Protein AF-A0A925PMZ6-F1 (afdb_monomer)

Structure (mmCIF, N/CA/C/O backbone):
data_AF-A0A925PMZ6-F1
#
_entry.id   AF-A0A925PMZ6-F1
#
loop_
_atom_site.group_PDB
_atom_site.id
_atom_site.type_symbol
_atom_site.label_atom_id
_atom_site.label_alt_id
_atom_site.label_comp_id
_atom_site.label_asym_id
_atom_site.label_entity_id
_atom_site.label_seq_id
_atom_site.pdbx_PDB_ins_code
_atom_site.Cartn_x
_atom_site.Cartn_y
_atom_site.Cartn_z
_atom_site.occupancy
_atom_site.B_iso_or_equiv
_atom_site.auth_seq_id
_atom_site.auth_comp_id
_atom_site.auth_asym_id
_atom_site.auth_atom_id
_atom_site.pdbx_PDB_model_num
ATOM 1 N N . LEU A 1 1 ? -12.362 15.562 18.148 1.00 62.75 1 LEU A N 1
ATOM 2 C CA . LEU A 1 1 ? -12.546 14.113 18.419 1.00 62.75 1 LEU A CA 1
ATOM 3 C C . LEU A 1 1 ? -11.202 13.417 18.208 1.00 62.75 1 LEU A C 1
ATOM 5 O O . LEU A 1 1 ? -10.444 13.887 17.369 1.00 62.75 1 LEU A O 1
ATOM 9 N N . ARG A 1 2 ? -10.859 12.386 18.995 1.00 84.56 2 ARG A N 1
ATOM 10 C CA . ARG A 1 2 ? -9.563 11.679 18.886 1.00 84.56 2 ARG A CA 1
ATOM 11 C C . ARG A 1 2 ? -9.558 10.779 17.644 1.00 84.56 2 ARG A C 1
ATOM 13 O O . ARG A 1 2 ? -10.596 10.207 17.326 1.00 84.56 2 ARG A O 1
ATOM 20 N N . SER A 1 3 ? -8.414 10.628 16.975 1.00 87.00 3 SER A N 1
ATOM 21 C CA . SER A 1 3 ? -8.260 9.755 15.795 1.00 87.00 3 SER A CA 1
ATOM 22 C C . SER A 1 3 ? -8.666 8.304 16.074 1.00 87.00 3 SER A C 1
ATOM 24 O O . SER A 1 3 ? -9.298 7.677 15.228 1.00 87.00 3 SER A O 1
ATOM 26 N N . SER A 1 4 ? -8.387 7.799 17.280 1.00 89.19 4 SER A N 1
ATOM 27 C CA . SER A 1 4 ? -8.733 6.436 17.694 1.00 89.19 4 SER A CA 1
ATOM 28 C C . SER A 1 4 ? -10.234 6.138 17.659 1.00 89.19 4 SER A C 1
ATOM 30 O O . SER A 1 4 ? -10.619 5.039 17.276 1.00 89.19 4 SER A O 1
ATOM 32 N N . LEU A 1 5 ? -11.088 7.125 17.953 1.00 91.06 5 LEU A N 1
ATOM 33 C CA . LEU A 1 5 ? -12.542 6.959 17.867 1.00 91.06 5 LEU A CA 1
ATOM 34 C C . LEU A 1 5 ? -12.990 6.697 16.422 1.00 91.06 5 LEU A C 1
ATOM 36 O O . LEU A 1 5 ? -13.866 5.875 16.175 1.00 91.06 5 LEU A O 1
ATOM 40 N N . TYR A 1 6 ? -12.385 7.385 15.453 1.00 93.19 6 TYR A N 1
ATOM 41 C CA . TYR A 1 6 ? -12.697 7.169 14.041 1.00 93.19 6 TYR A CA 1
ATOM 42 C C . TYR A 1 6 ? -12.177 5.820 13.544 1.00 93.19 6 TYR A C 1
ATOM 44 O O . TYR A 1 6 ? -12.856 5.175 12.750 1.00 93.19 6 TYR A O 1
ATOM 52 N N . ALA A 1 7 ? -11.009 5.382 14.024 1.00 92.12 7 ALA A N 1
ATOM 53 C CA . ALA A 1 7 ? -10.470 4.062 13.709 1.00 92.12 7 ALA A CA 1
ATOM 54 C C . ALA A 1 7 ? -11.386 2.941 14.230 1.00 92.12 7 ALA A C 1
ATOM 56 O O . ALA A 1 7 ? -11.681 2.003 13.493 1.00 92.12 7 ALA A O 1
ATOM 57 N N . GLU A 1 8 ? -11.900 3.074 15.455 1.00 90.88 8 GLU A N 1
ATOM 58 C CA . GLU A 1 8 ? -12.855 2.123 16.031 1.00 90.88 8 GLU A CA 1
ATOM 59 C C . GLU A 1 8 ? -14.171 2.087 15.241 1.00 90.88 8 GLU A C 1
ATOM 61 O O . GLU A 1 8 ? -14.631 1.015 14.848 1.00 90.88 8 GLU A O 1
ATOM 66 N N . LEU A 1 9 ? -14.749 3.256 14.938 1.00 93.56 9 LEU A N 1
ATOM 67 C CA . LEU A 1 9 ? -15.970 3.349 14.130 1.00 93.56 9 LEU A CA 1
ATOM 68 C C . LEU A 1 9 ? -15.782 2.740 12.736 1.00 93.56 9 LEU A C 1
ATOM 70 O O . LEU A 1 9 ? -16.678 2.057 12.239 1.00 93.56 9 LEU A O 1
ATOM 74 N N . LEU A 1 10 ? -14.625 2.964 12.109 1.00 94.31 10 LEU A N 1
ATOM 75 C CA . LEU A 1 10 ? -14.288 2.355 10.828 1.00 94.31 10 LEU A CA 1
ATOM 76 C C . LEU A 1 10 ? -14.210 0.828 10.952 1.00 94.31 10 LEU A C 1
ATOM 78 O O . LEU A 1 10 ? -14.853 0.137 10.166 1.00 94.31 10 LEU A O 1
ATOM 82 N N . GLY A 1 11 ? -13.498 0.306 11.955 1.00 92.75 11 GLY A N 1
ATOM 83 C CA . GLY A 1 11 ? -13.393 -1.135 12.206 1.00 92.75 11 GLY A CA 1
ATOM 84 C C . GLY A 1 11 ? -14.759 -1.797 12.410 1.00 92.75 11 GLY A C 1
ATOM 85 O O . GLY A 1 11 ? -15.068 -2.795 11.760 1.00 92.75 11 GLY A O 1
ATOM 86 N N . GLN A 1 12 ? -15.630 -1.186 13.219 1.00 93.81 1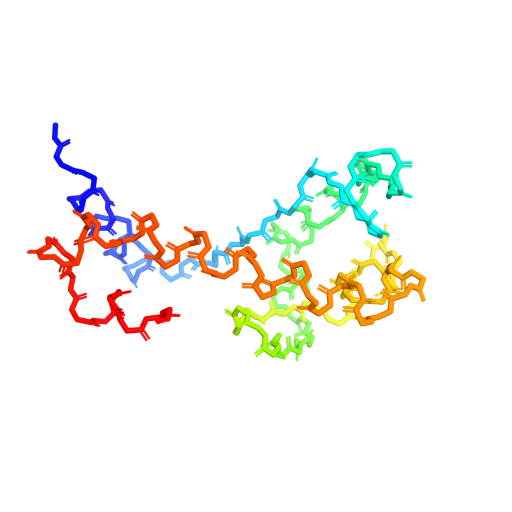2 GLN A N 1
ATOM 87 C CA . GLN A 1 12 ? -17.004 -1.659 13.423 1.00 93.81 12 GLN A CA 1
ATOM 88 C C . GLN A 1 12 ? -17.811 -1.668 12.119 1.00 93.81 12 GLN A C 1
ATOM 90 O O . GLN A 1 12 ? -18.534 -2.623 11.839 1.00 93.81 12 GLN A O 1
ATOM 95 N N . LYS A 1 13 ? -17.698 -0.619 11.295 1.00 96.12 13 LYS A N 1
ATOM 96 C CA . LYS A 1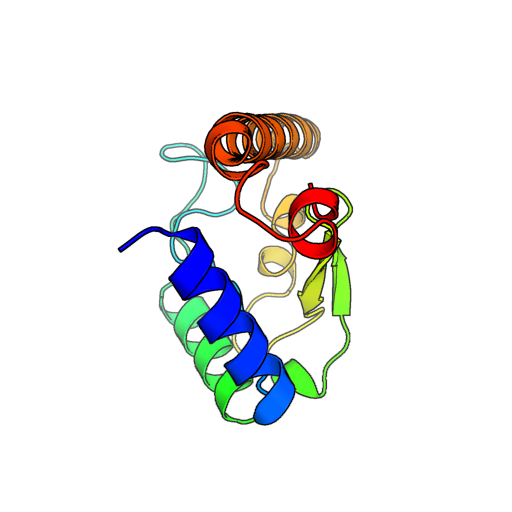 13 ? -18.391 -0.553 10.000 1.00 96.12 13 LYS A CA 1
ATOM 97 C C . LYS A 1 13 ? -17.878 -1.607 9.028 1.00 96.12 13 LYS A C 1
ATOM 99 O O . LYS A 1 13 ? -18.692 -2.213 8.337 1.00 96.12 13 LYS A O 1
ATOM 104 N N . ILE A 1 14 ? -16.572 -1.858 9.009 1.00 95.25 14 ILE A N 1
ATOM 105 C CA . ILE A 1 14 ? -15.988 -2.911 8.179 1.00 95.25 14 ILE A CA 1
ATOM 106 C C . ILE A 1 14 ? -16.529 -4.279 8.600 1.00 95.25 14 ILE A C 1
ATOM 108 O O . ILE A 1 14 ? -17.051 -5.002 7.755 1.00 95.25 14 ILE A O 1
ATOM 112 N N . GLY A 1 15 ? -16.484 -4.598 9.898 1.00 93.06 15 GLY A N 1
ATOM 113 C CA . GLY A 1 15 ? -16.965 -5.878 10.425 1.00 93.06 15 GLY A CA 1
ATOM 114 C C . GLY A 1 15 ? -18.462 -6.102 10.197 1.00 93.06 15 GLY A C 1
ATOM 115 O O . GLY A 1 15 ? -18.864 -7.165 9.732 1.00 93.06 15 GLY A O 1
ATOM 116 N N . ASN A 1 16 ? -19.290 -5.084 10.449 1.00 97.12 16 ASN A N 1
ATOM 117 C CA . ASN A 1 16 ? -20.748 -5.195 10.332 1.00 97.12 16 ASN A CA 1
ATOM 118 C C . ASN A 1 16 ? -21.247 -5.291 8.886 1.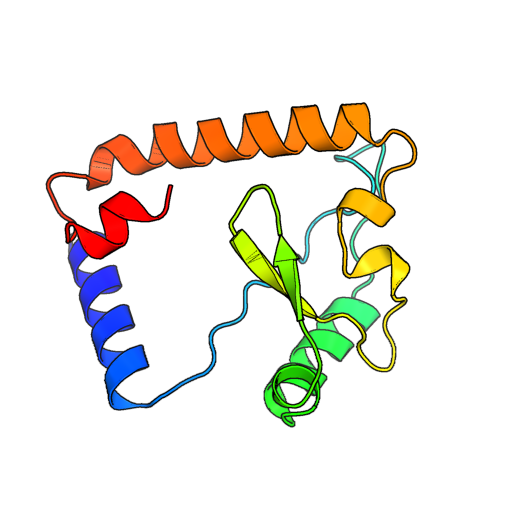00 97.12 16 ASN A C 1
ATOM 120 O O . ASN A 1 16 ? -22.309 -5.859 8.644 1.00 97.12 16 ASN A O 1
ATOM 124 N N . HIS A 1 17 ? -20.526 -4.693 7.936 1.00 96.69 17 HIS A N 1
ATOM 125 C CA . HIS A 1 17 ? -20.940 -4.635 6.533 1.00 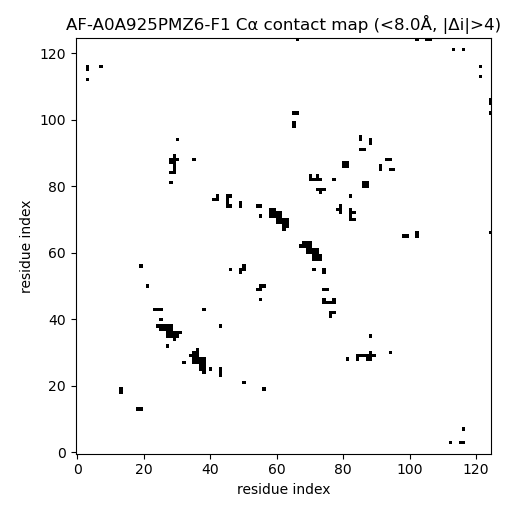96.69 17 HIS A CA 1
ATOM 126 C C . HIS A 1 17 ? -20.107 -5.539 5.616 1.00 96.69 17 HIS A C 1
ATOM 128 O O . HIS A 1 17 ? -20.372 -5.573 4.418 1.00 96.69 17 HIS A O 1
ATOM 134 N N . GLN A 1 18 ? -19.122 -6.259 6.167 1.00 92.06 18 GLN A N 1
ATOM 135 C CA . GLN A 1 18 ? -18.253 -7.200 5.451 1.00 92.06 18 GLN A CA 1
ATOM 136 C C . GLN A 1 18 ? -17.634 -6.594 4.180 1.00 92.06 18 GLN A C 1
ATOM 138 O O . GLN A 1 18 ? -17.582 -7.226 3.126 1.00 92.06 18 GLN A O 1
ATOM 143 N N . VAL A 1 19 ? -17.195 -5.336 4.265 1.00 92.12 19 VAL A N 1
ATOM 144 C CA . VAL A 1 19 ? -16.648 -4.615 3.108 1.00 92.12 19 VAL A CA 1
ATOM 145 C C . VAL A 1 19 ? -15.207 -5.031 2.825 1.00 92.12 19 VAL A C 1
ATOM 147 O O . VAL A 1 19 ? -14.424 -5.285 3.739 1.00 92.12 19 VAL A O 1
ATOM 150 N N . HIS A 1 20 ? -14.831 -5.017 1.548 1.00 91.81 20 HIS A N 1
ATOM 151 C CA . HIS A 1 20 ? -13.436 -5.144 1.137 1.00 91.81 20 HIS A CA 1
ATOM 152 C C . HIS A 1 20 ? -12.720 -3.792 1.260 1.00 91.81 20 HIS A C 1
ATOM 154 O O . HIS A 1 20 ? -13.186 -2.784 0.725 1.00 91.81 20 HIS A O 1
ATOM 160 N N . CYS A 1 21 ? -11.574 -3.767 1.941 1.00 95.31 21 CYS A N 1
ATOM 161 C CA . CYS A 1 21 ? -10.732 -2.578 2.064 1.00 95.31 21 CYS A CA 1
ATOM 162 C C . CYS A 1 21 ? -9.494 -2.695 1.174 1.00 95.31 21 CYS A C 1
ATOM 164 O O . CYS A 1 21 ? -8.784 -3.695 1.223 1.00 95.31 21 CYS A O 1
ATOM 166 N N . TRP A 1 22 ? -9.214 -1.641 0.408 1.00 96.62 22 TRP A N 1
ATOM 167 C CA . TRP A 1 22 ? -8.109 -1.593 -0.547 1.00 96.62 22 TRP A CA 1
ATOM 168 C C . TRP A 1 22 ? -7.171 -0.429 -0.234 1.00 96.62 22 TRP A C 1
ATOM 170 O O . TRP A 1 22 ? -7.624 0.695 -0.014 1.00 96.62 22 TRP A O 1
ATOM 180 N N . LEU A 1 23 ? -5.861 -0.681 -0.272 1.00 96.44 23 LEU A N 1
ATOM 181 C CA . LEU A 1 23 ? -4.829 0.355 -0.228 1.00 96.44 23 LEU A CA 1
ATOM 182 C C . LEU A 1 23 ? -4.258 0.550 -1.635 1.00 96.44 23 LEU A C 1
ATOM 184 O O . LEU A 1 23 ? -3.611 -0.343 -2.174 1.00 96.44 23 LEU A O 1
ATOM 188 N N . VAL A 1 24 ? -4.486 1.722 -2.232 1.00 95.50 24 VAL A N 1
ATOM 189 C CA . VAL A 1 24 ? -4.082 2.013 -3.618 1.00 95.50 24 VAL A CA 1
ATOM 190 C C . VAL A 1 24 ? -2.988 3.077 -3.646 1.00 95.50 24 VAL A C 1
ATOM 192 O O . VAL A 1 24 ? -3.199 4.216 -3.228 1.00 95.50 24 VAL A O 1
ATOM 195 N N . ASN A 1 25 ? -1.822 2.731 -4.196 1.00 94.38 25 ASN A N 1
ATOM 196 C CA . ASN A 1 25 ? -0.745 3.689 -4.442 1.00 94.38 25 ASN A CA 1
ATOM 197 C C . ASN A 1 25 ? -1.019 4.501 -5.723 1.00 94.38 25 ASN A C 1
ATOM 199 O O . ASN A 1 25 ? -0.989 3.967 -6.830 1.00 94.38 25 ASN A O 1
ATOM 203 N N . THR A 1 26 ? -1.240 5.809 -5.578 1.00 93.94 26 THR A N 1
ATOM 204 C CA . THR A 1 26 ? -1.349 6.788 -6.687 1.00 93.94 26 THR A CA 1
ATOM 205 C C . THR A 1 26 ? -0.111 7.698 -6.789 1.00 93.94 26 THR A C 1
ATOM 207 O O . THR A 1 26 ? -0.095 8.727 -7.480 1.00 93.94 26 THR A O 1
ATOM 210 N N . GLY A 1 27 ? 0.937 7.345 -6.046 1.00 93.88 27 GLY A N 1
ATOM 211 C CA . GLY A 1 27 ? 2.228 8.010 -5.999 1.00 93.88 27 GLY A CA 1
ATOM 212 C C . GLY A 1 27 ? 3.181 7.479 -7.066 1.00 93.88 27 GLY A C 1
ATOM 213 O O . GLY A 1 27 ? 2.869 7.490 -8.257 1.00 93.88 27 GLY A O 1
ATOM 214 N N . TRP A 1 28 ? 4.368 7.070 -6.628 1.00 93.69 28 TRP A N 1
ATOM 215 C CA . TRP A 1 28 ? 5.473 6.629 -7.482 1.00 93.69 28 TRP A CA 1
ATOM 216 C C . TRP A 1 28 ? 5.686 5.116 -7.394 1.00 93.69 28 TRP A C 1
ATOM 218 O O . TRP A 1 28 ? 5.308 4.490 -6.401 1.00 93.69 28 TRP A O 1
ATOM 228 N N . SER A 1 29 ? 6.298 4.549 -8.432 1.00 92.62 29 SER A N 1
ATOM 229 C CA . SER A 1 29 ? 6.730 3.153 -8.510 1.00 92.62 29 SER A CA 1
ATOM 230 C C . SER A 1 29 ? 8.130 3.047 -9.121 1.00 92.62 29 SER A C 1
ATOM 232 O O . SER A 1 29 ? 8.581 3.949 -9.830 1.00 92.62 29 SER A O 1
ATOM 234 N N . GLY A 1 30 ? 8.841 1.963 -8.803 1.00 92.19 30 GLY A N 1
ATOM 235 C CA . GLY A 1 30 ? 10.220 1.714 -9.247 1.00 92.19 30 GLY A CA 1
ATOM 236 C C . GLY A 1 30 ? 11.298 2.609 -8.622 1.00 92.19 30 GLY A C 1
ATOM 237 O O . GLY A 1 30 ? 12.464 2.506 -8.989 1.00 92.19 30 GLY A O 1
ATOM 238 N N . GLY A 1 31 ? 10.924 3.494 -7.696 1.00 92.12 31 GLY A N 1
ATOM 239 C CA . GLY A 1 31 ? 11.817 4.454 -7.052 1.00 92.12 31 GLY A CA 1
ATOM 240 C C . GLY A 1 31 ? 11.054 5.649 -6.480 1.00 92.12 31 GLY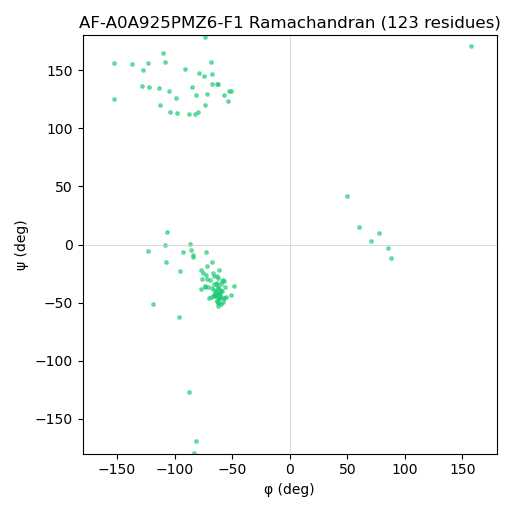 A C 1
ATOM 241 O O . GLY A 1 31 ? 9.864 5.830 -6.747 1.00 92.12 31 GLY A O 1
ATOM 242 N N . GLY A 1 32 ? 11.743 6.488 -5.705 1.00 85.31 32 GLY A N 1
ATOM 243 C CA . GLY A 1 32 ? 11.231 7.804 -5.306 1.00 85.31 32 GLY A CA 1
ATOM 244 C C . GLY A 1 32 ? 11.257 8.825 -6.459 1.00 85.31 32 GLY A C 1
ATOM 245 O O . GLY A 1 32 ? 11.732 8.507 -7.553 1.00 85.31 32 GLY A O 1
ATOM 246 N N . PRO A 1 33 ? 10.783 10.066 -6.235 1.00 85.25 33 PRO A N 1
ATOM 247 C CA . PRO A 1 33 ? 10.862 11.139 -7.228 1.00 85.25 33 PRO A CA 1
ATOM 248 C C . PRO A 1 33 ? 12.287 11.313 -7.776 1.00 85.25 33 PRO A C 1
ATOM 250 O O . PRO A 1 33 ? 13.244 11.373 -7.008 1.00 85.25 33 PRO A O 1
ATOM 253 N N . GLY A 1 34 ? 12.421 11.388 -9.102 1.00 88.50 34 GLY A N 1
ATOM 254 C CA . GLY A 1 34 ? 13.714 11.505 -9.793 1.00 88.50 34 GLY A CA 1
ATOM 255 C C . GLY A 1 34 ? 14.404 10.175 -10.123 1.00 88.50 34 GLY A C 1
ATOM 256 O O . GLY A 1 34 ? 15.335 10.180 -10.920 1.00 88.50 34 GLY A O 1
ATOM 257 N N . VAL A 1 35 ? 13.935 9.050 -9.568 1.00 91.56 35 VAL A N 1
ATOM 258 C CA . VAL A 1 35 ? 14.431 7.695 -9.886 1.00 91.56 35 VAL A CA 1
ATOM 259 C C . VAL A 1 35 ? 13.321 6.834 -10.479 1.00 91.56 35 VAL A C 1
ATOM 261 O O . VAL A 1 35 ? 13.494 6.233 -11.534 1.00 91.56 35 VAL A O 1
ATOM 264 N N . GLY A 1 36 ? 12.176 6.779 -9.799 1.00 92.06 36 GLY A N 1
ATOM 265 C CA . GLY A 1 36 ? 11.008 6.038 -10.255 1.00 92.06 36 GLY A CA 1
ATOM 266 C C . GLY A 1 36 ? 10.190 6.803 -11.290 1.00 92.06 36 GLY A C 1
ATOM 267 O O . GLY A 1 36 ? 10.569 7.875 -11.762 1.00 92.06 36 GLY A O 1
ATOM 268 N N . SER A 1 37 ? 9.002 6.280 -11.582 1.00 93.06 37 SER A N 1
ATOM 269 C CA . SER A 1 37 ? 7.979 6.960 -12.382 1.00 93.06 37 SER A CA 1
ATOM 270 C C . SER A 1 37 ? 6.664 7.074 -11.613 1.00 93.06 37 SER A C 1
ATOM 272 O O . SER A 1 37 ? 6.400 6.324 -10.668 1.00 93.06 37 SER A O 1
ATOM 274 N N . ARG A 1 38 ? 5.836 8.058 -11.976 1.00 95.06 38 ARG A N 1
ATOM 275 C CA . ARG A 1 38 ? 4.497 8.194 -11.397 1.00 95.06 38 ARG A CA 1
ATOM 276 C C . ARG A 1 38 ? 3.639 7.018 -11.859 1.00 95.06 38 ARG A C 1
ATOM 278 O O . ARG A 1 38 ? 3.666 6.684 -13.040 1.00 95.06 38 ARG A O 1
ATOM 285 N N . MET A 1 39 ? 2.846 6.444 -10.955 1.00 94.44 39 MET A N 1
ATOM 286 C CA . MET A 1 39 ? 1.890 5.396 -11.314 1.00 94.44 39 MET A CA 1
ATOM 287 C C . MET A 1 39 ? 0.976 5.875 -12.452 1.00 94.44 39 MET A C 1
ATOM 289 O O . MET A 1 39 ? 0.322 6.915 -12.293 1.00 94.44 39 MET A O 1
ATOM 293 N N . PRO A 1 40 ? 0.907 5.152 -13.590 1.00 94.62 40 PRO A N 1
ATOM 294 C CA . PRO A 1 40 ? 0.014 5.518 -14.676 1.00 94.62 40 PRO A CA 1
ATOM 295 C C . PRO A 1 40 ? -1.429 5.584 -14.181 1.00 94.62 40 PRO A C 1
ATOM 297 O O . PRO A 1 40 ? -1.942 4.631 -13.595 1.00 94.62 40 PRO A O 1
ATOM 300 N N . ILE A 1 41 ? -2.117 6.695 -14.452 1.00 96.38 41 ILE A N 1
ATOM 301 C CA . ILE A 1 41 ? -3.511 6.877 -14.018 1.00 96.38 41 ILE A CA 1
ATOM 302 C C . ILE A 1 41 ? -4.436 5.780 -14.566 1.00 96.38 41 ILE A C 1
ATOM 304 O O . ILE A 1 41 ? -5.400 5.402 -13.903 1.00 96.38 41 ILE A O 1
ATOM 308 N N . ALA A 1 42 ? -4.123 5.241 -15.750 1.00 97.06 42 ALA A N 1
ATOM 309 C CA . ALA A 1 42 ? -4.829 4.106 -16.334 1.00 97.06 42 ALA A CA 1
ATOM 310 C C . ALA A 1 42 ? -4.771 2.864 -15.429 1.00 97.06 42 ALA A C 1
ATOM 312 O O . ALA A 1 42 ? -5.797 2.217 -15.246 1.00 97.06 42 ALA A O 1
ATOM 313 N N . TYR A 1 43 ? -3.627 2.590 -14.791 1.00 96.75 43 TYR A N 1
ATOM 314 C CA . TYR A 1 43 ? -3.474 1.446 -13.889 1.00 96.75 43 TYR A CA 1
ATOM 315 C C . TYR A 1 43 ? -4.271 1.635 -12.604 1.00 96.75 43 TYR A C 1
ATOM 317 O O . TYR A 1 43 ? -5.012 0.743 -12.209 1.00 96.75 43 TYR A O 1
ATOM 325 N N . SER A 1 44 ? -4.199 2.812 -11.975 1.00 96.00 44 SER A N 1
ATOM 326 C CA . SER A 1 44 ? -5.002 3.077 -10.774 1.00 96.00 44 SER A CA 1
ATOM 327 C C . SER A 1 44 ? -6.506 3.011 -11.065 1.00 96.00 44 SER A C 1
ATOM 329 O O . SER A 1 44 ? -7.257 2.491 -10.247 1.00 96.00 44 SER A O 1
ATOM 331 N N . ARG A 1 45 ? -6.954 3.478 -12.239 1.00 97.75 45 ARG A N 1
ATOM 332 C CA . ARG A 1 45 ? -8.354 3.332 -12.677 1.00 97.75 45 ARG A CA 1
ATOM 333 C C . ARG A 1 45 ? -8.735 1.873 -12.918 1.00 97.75 45 ARG A C 1
ATOM 335 O O . ARG A 1 45 ? -9.805 1.472 -12.479 1.00 97.75 45 ARG A O 1
ATOM 342 N N . ALA A 1 46 ? -7.874 1.092 -13.568 1.00 97.88 46 ALA A N 1
ATOM 343 C CA . ALA A 1 46 ? -8.105 -0.334 -13.788 1.00 97.88 46 ALA A CA 1
ATOM 344 C C . ALA A 1 46 ? -8.220 -1.100 -12.460 1.00 97.88 46 ALA A C 1
ATOM 346 O O . ALA A 1 46 ? -9.186 -1.830 -12.273 1.00 97.88 46 ALA A O 1
ATOM 347 N N . LEU A 1 47 ? -7.317 -0.846 -11.504 1.00 97.38 47 LEU A N 1
ATOM 348 C CA . LEU A 1 47 ? -7.369 -1.435 -10.160 1.00 97.38 47 LEU A CA 1
ATOM 349 C C . LEU A 1 47 ? -8.654 -1.060 -9.417 1.00 97.38 47 LEU A C 1
ATOM 351 O O . LEU A 1 47 ? -9.303 -1.923 -8.837 1.00 97.38 47 LEU A O 1
ATOM 355 N N . VAL A 1 48 ? -9.051 0.216 -9.440 1.00 97.50 48 VAL A N 1
ATOM 356 C CA . VAL A 1 48 ? -10.292 0.651 -8.782 1.00 97.50 48 VAL A CA 1
ATOM 357 C C . VAL A 1 48 ? -11.514 0.007 -9.438 1.00 97.50 48 VAL A C 1
ATOM 359 O O . VAL A 1 48 ? -12.383 -0.481 -8.725 1.00 97.50 48 VAL A O 1
ATOM 362 N N . ASN A 1 49 ? -11.574 -0.057 -10.770 1.00 98.06 49 ASN A N 1
ATOM 363 C CA . ASN A 1 49 ? -12.675 -0.720 -11.470 1.00 98.06 49 ASN A CA 1
ATOM 364 C C . ASN A 1 49 ? -12.746 -2.210 -11.117 1.00 98.06 49 ASN A C 1
ATOM 366 O O . ASN A 1 49 ? -13.814 -2.680 -10.740 1.00 98.06 49 ASN A O 1
ATOM 370 N N . ALA A 1 50 ? -11.610 -2.909 -11.133 1.00 97.44 50 ALA A N 1
ATOM 371 C CA . ALA A 1 50 ? -11.535 -4.325 -10.789 1.00 97.44 50 ALA A CA 1
ATOM 372 C C . ALA A 1 50 ? -11.872 -4.604 -9.309 1.00 97.44 50 ALA A C 1
ATOM 374 O O . ALA A 1 50 ? -12.341 -5.685 -8.957 1.00 97.44 50 ALA A O 1
ATOM 375 N N . ALA A 1 51 ? -11.641 -3.635 -8.418 1.00 96.94 51 ALA A N 1
ATOM 376 C CA . ALA A 1 51 ? -12.065 -3.712 -7.021 1.00 96.94 51 ALA A CA 1
ATOM 377 C C . ALA A 1 51 ? -13.582 -3.512 -6.875 1.00 96.94 51 ALA A C 1
ATOM 379 O O . ALA A 1 51 ? -14.202 -4.141 -6.019 1.00 96.94 51 ALA A O 1
ATOM 380 N N . LEU A 1 52 ? -14.179 -2.645 -7.701 1.00 96.62 52 LEU A N 1
ATOM 381 C CA . LEU A 1 52 ? -15.614 -2.347 -7.689 1.00 96.62 52 LEU A CA 1
ATOM 382 C C . LEU A 1 52 ? -16.457 -3.441 -8.355 1.00 96.62 52 LEU A C 1
ATOM 384 O O . LEU A 1 52 ? -17.550 -3.729 -7.875 1.00 96.62 52 LEU A O 1
ATOM 388 N N . ASP A 1 53 ? -15.973 -4.040 -9.443 1.00 96.62 53 ASP A N 1
ATOM 389 C CA . ASP A 1 53 ? -16.680 -5.100 -10.175 1.00 96.62 53 ASP A CA 1
ATOM 390 C C . ASP A 1 53 ? -16.439 -6.512 -9.602 1.00 96.62 53 ASP A C 1
ATOM 392 O O . ASP A 1 53 ? -17.064 -7.478 -10.039 1.00 96.62 53 ASP A O 1
ATOM 396 N N . GLY A 1 54 ? -15.570 -6.627 -8.591 1.00 95.44 54 GLY A N 1
ATOM 397 C CA . GLY A 1 54 ? -15.261 -7.870 -7.886 1.00 95.44 54 GLY A CA 1
ATOM 398 C C . GLY A 1 54 ? -14.176 -8.730 -8.538 1.00 95.44 54 GLY A C 1
ATOM 399 O O . GLY A 1 54 ? -13.776 -9.732 -7.942 1.00 95.44 54 GLY A O 1
ATOM 400 N N . THR A 1 55 ? -13.648 -8.339 -9.702 1.00 96.25 55 THR A N 1
ATOM 401 C CA . THR A 1 55 ? -12.578 -9.065 -10.406 1.00 96.25 55 THR A CA 1
ATOM 402 C C . THR A 1 55 ? -11.352 -9.268 -9.519 1.00 96.25 55 THR A C 1
ATOM 404 O O . THR A 1 55 ? -10.812 -10.371 -9.458 1.00 96.25 55 THR A O 1
ATOM 407 N N . LEU A 1 56 ? -10.924 -8.227 -8.797 1.00 94.94 56 LEU A N 1
ATOM 408 C CA . LEU A 1 56 ? -9.773 -8.319 -7.896 1.00 94.94 56 LEU A CA 1
ATOM 409 C C . LEU A 1 56 ? -10.046 -9.259 -6.718 1.00 94.94 56 LEU A C 1
ATOM 411 O O . LEU A 1 56 ? -9.202 -10.093 -6.403 1.00 94.94 56 LEU A O 1
ATOM 415 N N . SER A 1 57 ? -11.221 -9.163 -6.087 1.00 93.81 57 SER A N 1
ATOM 416 C CA . SER A 1 57 ? -11.586 -10.008 -4.939 1.00 93.81 57 SER A CA 1
ATOM 417 C C . SER A 1 57 ? -11.656 -11.499 -5.284 1.00 93.81 57 SER A C 1
ATOM 419 O O . SER A 1 57 ? -11.456 -12.333 -4.405 1.00 93.81 57 SER A O 1
ATOM 421 N N . ALA A 1 58 ? -11.947 -11.841 -6.542 1.00 94.75 58 ALA A N 1
ATOM 422 C CA . ALA A 1 58 ? -11.997 -13.221 -7.025 1.00 94.75 58 ALA A CA 1
ATOM 423 C C . ALA A 1 58 ? -10.618 -13.791 -7.423 1.00 94.75 58 ALA A C 1
ATOM 425 O O . ALA A 1 58 ? -10.513 -14.980 -7.732 1.00 94.75 58 ALA A O 1
ATOM 426 N N . GLY A 1 59 ? -9.579 -12.952 -7.462 1.00 93.69 59 GLY A N 1
ATOM 427 C CA . GLY A 1 59 ? -8.234 -13.317 -7.897 1.00 93.69 59 GLY A CA 1
ATOM 428 C C . GLY A 1 59 ? -7.371 -13.974 -6.817 1.00 93.69 59 GLY A C 1
ATOM 429 O O . GLY A 1 59 ? -7.781 -14.177 -5.674 1.00 93.69 59 GLY A O 1
ATOM 430 N N . ALA A 1 60 ? -6.133 -14.299 -7.195 1.00 95.94 60 ALA A N 1
ATOM 431 C CA . ALA A 1 60 ? -5.116 -14.781 -6.269 1.00 95.94 60 ALA A CA 1
ATOM 432 C C . ALA A 1 60 ? -4.291 -13.621 -5.697 1.00 95.94 60 ALA A C 1
ATOM 434 O O . ALA A 1 60 ? -4.086 -12.590 -6.344 1.00 95.94 60 ALA A O 1
ATOM 435 N N . PHE A 1 61 ? -3.785 -13.823 -4.481 1.00 97.06 61 PHE A N 1
ATOM 436 C CA . PHE A 1 61 ? -2.987 -12.842 -3.756 1.00 97.06 61 PHE A CA 1
ATOM 437 C C . PHE A 1 61 ? -1.672 -13.446 -3.279 1.00 97.06 61 PHE A C 1
ATOM 439 O O . PHE A 1 61 ? -1.580 -14.636 -2.974 1.00 97.06 61 PHE A O 1
ATOM 446 N N . LEU A 1 62 ? -0.658 -12.594 -3.179 1.00 95.56 62 LEU A N 1
ATOM 447 C CA . LEU A 1 62 ? 0.609 -12.879 -2.526 1.00 95.56 62 LEU A CA 1
ATOM 448 C C . LEU A 1 62 ? 0.741 -11.993 -1.295 1.00 95.56 62 LEU A C 1
ATOM 450 O O . LEU A 1 62 ? 0.510 -10.786 -1.358 1.00 95.56 62 LEU A O 1
ATOM 454 N N . LYS A 1 63 ? 1.161 -12.591 -0.180 1.00 95.38 63 LYS A N 1
ATOM 455 C CA . LYS A 1 63 ? 1.448 -11.853 1.048 1.00 95.38 63 LYS A CA 1
ATOM 456 C C . LYS A 1 63 ? 2.764 -11.093 0.887 1.00 95.38 63 LYS A C 1
ATOM 458 O O . LYS A 1 63 ? 3.814 -11.705 0.686 1.00 95.38 63 LYS A O 1
ATOM 463 N N . ASP 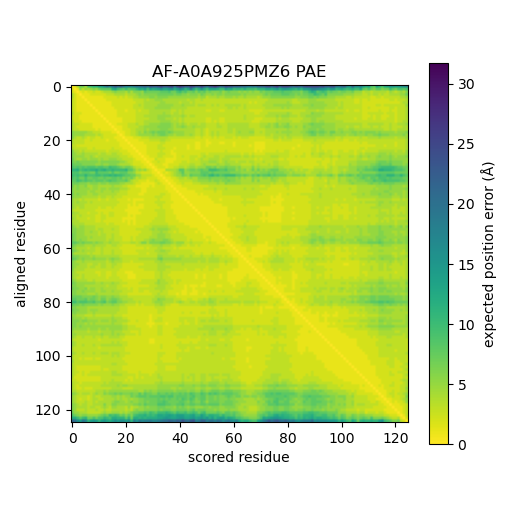A 1 64 ? 2.712 -9.775 1.014 1.00 92.19 64 ASP A N 1
ATOM 464 C CA . ASP A 1 64 ? 3.897 -8.929 1.078 1.00 92.19 64 ASP A CA 1
ATOM 465 C C . ASP A 1 64 ? 4.746 -9.267 2.313 1.00 92.19 64 ASP A C 1
ATOM 467 O O . ASP A 1 64 ? 4.233 -9.498 3.411 1.00 92.19 64 ASP A O 1
ATOM 471 N N . SER A 1 65 ? 6.068 -9.305 2.156 1.00 89.56 65 SER A N 1
ATOM 472 C CA . SER A 1 65 ? 6.966 -9.692 3.247 1.00 89.56 65 SER A CA 1
ATOM 473 C C . SER A 1 65 ? 7.170 -8.581 4.280 1.00 89.56 65 SER A C 1
ATOM 475 O O . SER A 1 65 ? 7.499 -8.903 5.425 1.00 89.56 65 SER A O 1
ATOM 477 N N . VAL A 1 66 ? 6.938 -7.318 3.911 1.00 91.00 66 VAL A N 1
ATOM 478 C CA . VAL A 1 66 ? 7.266 -6.128 4.705 1.00 91.00 66 VAL A CA 1
ATOM 479 C C . VAL A 1 66 ? 6.051 -5.643 5.505 1.00 91.00 66 VAL A C 1
ATOM 481 O O . VAL A 1 66 ? 6.061 -5.682 6.730 1.00 91.00 66 VAL A O 1
ATOM 484 N N . PHE A 1 67 ? 4.985 -5.249 4.815 1.00 91.38 67 PHE A N 1
ATOM 485 C CA . PHE A 1 67 ? 3.724 -4.716 5.331 1.00 91.38 67 PHE A CA 1
ATOM 486 C C . PHE A 1 67 ? 2.644 -5.785 5.546 1.00 91.38 67 PHE A C 1
ATOM 488 O O . PHE A 1 67 ? 1.572 -5.465 6.050 1.00 91.38 67 PHE A O 1
ATOM 495 N N . LYS A 1 68 ? 2.887 -7.042 5.142 1.00 92.25 68 LYS A N 1
ATOM 496 C CA . LYS A 1 68 ? 1.940 -8.176 5.266 1.00 92.25 68 LYS A CA 1
ATOM 497 C C . LYS A 1 68 ? 0.609 -8.000 4.525 1.00 92.25 68 LYS A C 1
ATOM 499 O O . LYS A 1 68 ? -0.324 -8.772 4.750 1.00 92.25 68 LYS A O 1
ATOM 504 N N . LEU A 1 69 ? 0.545 -7.030 3.615 1.00 93.75 69 LEU A N 1
ATOM 505 C CA . LEU A 1 69 ? -0.599 -6.786 2.743 1.00 93.75 69 LEU A CA 1
ATOM 506 C C . LEU A 1 69 ? -0.773 -7.932 1.745 1.00 93.75 69 LEU A C 1
ATOM 508 O O . LEU A 1 69 ? 0.205 -8.510 1.275 1.00 93.75 69 LEU A O 1
ATOM 512 N N . ASP A 1 70 ? -2.018 -8.229 1.396 1.00 96.12 70 ASP A N 1
ATOM 513 C CA . ASP A 1 70 ? -2.339 -9.127 0.293 1.00 96.12 70 ASP A CA 1
ATOM 514 C C . ASP A 1 70 ? -2.281 -8.342 -1.028 1.00 96.12 70 ASP A C 1
ATOM 516 O O . ASP A 1 70 ? -3.072 -7.429 -1.265 1.00 96.12 70 ASP A O 1
ATOM 520 N N . ILE A 1 71 ? -1.306 -8.672 -1.877 1.00 96.38 71 ILE A N 1
ATOM 521 C CA . ILE A 1 71 ? -1.078 -8.042 -3.184 1.00 96.38 71 ILE A CA 1
ATOM 522 C C . ILE A 1 71 ? -1.686 -8.933 -4.273 1.00 96.38 71 ILE A C 1
ATOM 524 O O . ILE A 1 71 ? -1.327 -10.111 -4.334 1.00 96.38 71 ILE A O 1
ATOM 528 N N . PRO A 1 72 ? -2.565 -8.420 -5.153 1.00 96.50 72 PRO A N 1
ATOM 529 C CA . PRO A 1 72 ? -3.123 -9.218 -6.241 1.00 96.50 72 PRO A CA 1
ATOM 530 C C . PRO A 1 72 ? -2.024 -9.676 -7.206 1.00 96.50 72 PRO A C 1
ATOM 532 O O . PRO A 1 72 ? -1.131 -8.905 -7.557 1.00 96.50 72 PRO A O 1
ATOM 535 N N . THR A 1 73 ? -2.091 -10.927 -7.660 1.00 95.69 73 THR A N 1
ATOM 536 C CA . THR A 1 73 ? -1.099 -11.480 -8.599 1.00 95.69 73 THR A CA 1
ATOM 537 C C . THR A 1 73 ? -1.276 -10.982 -10.025 1.00 95.69 73 THR A C 1
ATOM 539 O O . THR A 1 73 ? -0.322 -11.018 -10.793 1.00 95.69 73 THR A O 1
ATOM 542 N N . CYS A 1 74 ? -2.490 -10.562 -10.386 1.00 95.75 74 CYS A N 1
ATOM 543 C CA . CYS A 1 74 ? -2.832 -10.045 -11.705 1.00 95.75 74 CYS A CA 1
ATOM 544 C C . CYS A 1 74 ? -4.013 -9.066 -11.612 1.00 95.75 74 CYS A C 1
ATOM 546 O O . CYS A 1 74 ? -4.821 -9.122 -10.682 1.00 95.75 74 CYS A O 1
ATOM 548 N N . CYS A 1 75 ? -4.123 -8.166 -12.588 1.00 96.69 75 CYS A N 1
ATOM 549 C CA . CYS A 1 75 ? -5.289 -7.306 -12.779 1.00 96.69 75 CYS A CA 1
ATOM 550 C C . CYS A 1 75 ? -5.401 -6.944 -14.266 1.00 96.69 75 CYS A C 1
ATOM 552 O O . CYS A 1 75 ? -4.440 -6.405 -14.820 1.00 96.69 75 CYS A O 1
ATOM 554 N N . PRO A 1 76 ? -6.545 -7.182 -14.933 1.00 95.50 76 PRO A N 1
ATOM 555 C CA . PRO A 1 76 ? -6.723 -6.787 -16.326 1.00 95.50 76 PRO A CA 1
ATOM 556 C C . PRO A 1 76 ? -6.402 -5.303 -16.549 1.00 95.50 76 PRO A C 1
ATOM 558 O O . PRO A 1 76 ? -6.857 -4.436 -15.803 1.00 95.50 76 PRO A O 1
ATOM 561 N N . GLY A 1 77 ? -5.610 -5.007 -17.582 1.00 94.81 77 GLY A N 1
ATOM 562 C CA . GLY A 1 77 ? -5.195 -3.637 -17.903 1.00 94.81 77 GLY A CA 1
ATOM 563 C C . GLY A 1 77 ? -4.075 -3.071 -17.020 1.00 94.81 77 GLY A C 1
ATOM 564 O O . GLY A 1 77 ? -3.791 -1.877 -17.111 1.00 94.81 77 GLY A O 1
ATOM 565 N N . VAL A 1 78 ? -3.439 -3.903 -16.190 1.00 96.19 78 VAL A N 1
ATOM 566 C CA . VAL A 1 78 ? -2.259 -3.554 -15.389 1.00 96.19 78 VAL A CA 1
ATOM 567 C C . VAL A 1 78 ? -1.169 -4.590 -15.637 1.00 96.19 78 VAL A C 1
ATOM 569 O O . VAL A 1 78 ? -1.436 -5.785 -15.666 1.00 96.19 78 VAL A O 1
ATOM 572 N N . GLU A 1 79 ? 0.068 -4.140 -15.813 1.00 93.56 79 GLU A N 1
ATOM 573 C CA . GLU A 1 79 ? 1.211 -5.044 -15.942 1.00 93.56 79 GLU A CA 1
ATOM 574 C C . GLU A 1 79 ? 1.545 -5.706 -14.598 1.00 93.56 79 GLU A C 1
ATOM 576 O O . GLU A 1 79 ? 1.759 -5.022 -13.593 1.00 93.56 79 GLU A O 1
ATOM 581 N N . ASP A 1 80 ? 1.683 -7.034 -14.595 1.00 90.31 80 ASP A N 1
ATOM 582 C CA . ASP A 1 80 ? 1.978 -7.823 -13.388 1.00 90.31 80 ASP A CA 1
ATOM 583 C C . ASP A 1 80 ? 3.274 -7.374 -12.686 1.00 90.31 80 ASP A C 1
ATOM 585 O O . ASP A 1 80 ? 3.380 -7.398 -11.458 1.00 90.31 80 ASP A O 1
ATOM 589 N N . ALA A 1 81 ? 4.254 -6.890 -13.458 1.00 87.00 81 ALA A N 1
ATOM 590 C CA . ALA A 1 81 ? 5.516 -6.365 -12.937 1.00 87.00 81 ALA A CA 1
ATOM 591 C C . ALA A 1 81 ? 5.342 -5.137 -12.022 1.00 87.00 81 ALA A C 1
ATOM 593 O O . ALA A 1 81 ? 6.223 -4.860 -11.209 1.00 87.00 81 ALA A O 1
ATOM 594 N N . VAL A 1 82 ? 4.226 -4.410 -12.138 1.00 90.44 82 VAL A N 1
ATOM 595 C CA . VAL A 1 82 ? 3.935 -3.204 -11.348 1.00 90.44 82 VAL A CA 1
ATOM 596 C C . VAL A 1 82 ? 3.090 -3.517 -10.110 1.00 90.44 82 VAL A C 1
ATOM 598 O O . VAL A 1 82 ? 3.139 -2.761 -9.141 1.00 90.44 82 VAL A O 1
ATOM 601 N N . LEU A 1 83 ? 2.350 -4.633 -10.107 1.00 93.69 83 LEU A N 1
ATOM 602 C CA . LEU A 1 83 ? 1.508 -5.038 -8.974 1.00 93.69 83 LEU A CA 1
ATOM 603 C C . LEU A 1 83 ? 2.339 -5.321 -7.722 1.00 93.69 83 LEU A C 1
ATOM 605 O O . LEU A 1 83 ? 2.008 -4.842 -6.640 1.00 93.69 83 LEU A O 1
ATOM 609 N N . ASN A 1 84 ? 3.452 -6.045 -7.876 1.00 93.50 84 ASN A N 1
ATOM 610 C CA . ASN A 1 84 ? 4.431 -6.182 -6.807 1.00 93.50 84 ASN A CA 1
ATOM 611 C C . ASN A 1 84 ? 5.439 -5.019 -6.881 1.00 93.50 84 ASN A C 1
ATOM 613 O O . ASN A 1 84 ? 6.263 -4.987 -7.799 1.00 93.50 84 ASN A O 1
ATOM 617 N N . PRO A 1 85 ? 5.449 -4.090 -5.909 1.00 93.12 85 PRO A N 1
ATOM 618 C CA . PRO A 1 85 ? 6.292 -2.900 -5.974 1.00 93.12 85 PRO A CA 1
ATOM 619 C C . PRO A 1 85 ? 7.786 -3.235 -6.004 1.00 93.12 85 PRO A C 1
ATOM 621 O O . PRO A 1 85 ? 8.543 -2.513 -6.648 1.00 93.12 85 PRO A O 1
ATOM 624 N N . ARG A 1 86 ? 8.222 -4.355 -5.406 1.00 94.56 86 ARG A N 1
ATOM 625 C CA . ARG A 1 86 ? 9.620 -4.807 -5.478 1.00 94.56 86 ARG A CA 1
ATOM 626 C C . ARG A 1 86 ? 10.032 -5.124 -6.911 1.00 94.56 86 ARG A C 1
ATOM 628 O O . ARG A 1 86 ? 11.184 -4.903 -7.278 1.00 94.56 86 ARG A O 1
ATOM 635 N N . ASN A 1 87 ? 9.118 -5.617 -7.749 1.00 93.75 87 ASN A N 1
ATOM 636 C CA . ASN A 1 87 ? 9.409 -5.973 -9.140 1.00 93.75 87 ASN A CA 1
ATOM 637 C C . ASN A 1 87 ? 9.679 -4.746 -10.017 1.00 93.75 87 ASN A C 1
ATOM 639 O O . ASN A 1 87 ? 10.538 -4.829 -10.892 1.00 93.75 87 ASN A O 1
ATOM 643 N N . ALA A 1 88 ? 9.061 -3.607 -9.706 1.00 92.44 88 ALA A N 1
ATOM 644 C CA . ALA A 1 88 ? 9.247 -2.360 -10.442 1.00 92.44 88 ALA A CA 1
ATOM 645 C C . ALA A 1 88 ? 10.618 -1.688 -10.218 1.00 92.44 88 ALA A C 1
ATOM 647 O O . ALA A 1 88 ? 11.010 -0.829 -11.003 1.00 92.44 88 ALA A O 1
ATOM 648 N N . TRP A 1 89 ? 11.349 -2.035 -9.153 1.00 93.88 89 TRP A N 1
ATOM 649 C CA . TRP A 1 89 ? 12.668 -1.455 -8.868 1.00 93.88 89 TRP A CA 1
ATOM 650 C C . TRP A 1 89 ? 13.774 -2.191 -9.625 1.00 93.88 89 TRP A C 1
ATOM 652 O O . TRP A 1 89 ? 13.805 -3.420 -9.628 1.00 93.88 89 TRP A O 1
ATOM 662 N N . ALA A 1 90 ? 14.708 -1.457 -10.229 1.00 92.94 90 ALA A N 1
ATOM 663 C CA . ALA A 1 90 ? 15.879 -2.063 -10.869 1.00 92.94 90 ALA A CA 1
A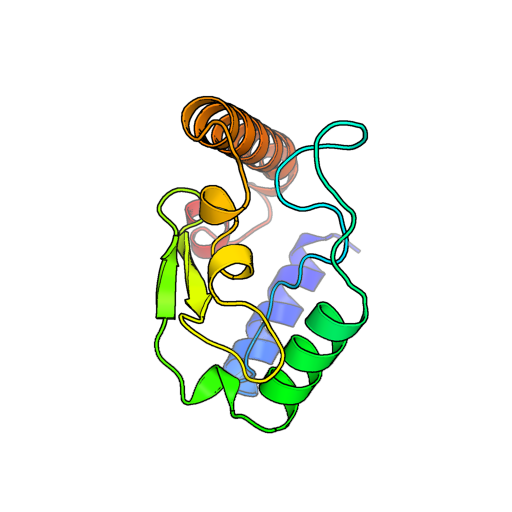TOM 664 C C . ALA A 1 90 ? 16.824 -2.696 -9.831 1.00 92.94 90 ALA A C 1
ATOM 666 O O . ALA A 1 90 ? 17.244 -3.840 -9.988 1.00 92.94 90 ALA A O 1
ATOM 667 N N . ASP A 1 91 ? 17.092 -1.968 -8.745 1.00 94.69 91 ASP A N 1
ATOM 668 C CA . ASP A 1 91 ? 17.861 -2.437 -7.594 1.00 94.69 91 ASP A CA 1
ATOM 669 C C . ASP A 1 91 ? 16.905 -2.906 -6.488 1.00 94.69 91 ASP A C 1
ATOM 671 O O . ASP A 1 91 ? 16.149 -2.119 -5.906 1.00 94.69 91 ASP A O 1
ATOM 675 N N . LYS A 1 92 ? 16.919 -4.214 -6.223 1.00 94.88 92 LYS A N 1
ATOM 676 C CA . LYS A 1 92 ? 16.034 -4.839 -5.239 1.00 94.88 92 LYS A CA 1
ATOM 677 C C . LYS A 1 92 ? 16.475 -4.585 -3.798 1.00 94.88 92 LYS A C 1
ATOM 679 O O . LYS A 1 92 ? 15.616 -4.482 -2.927 1.00 94.88 92 LYS A O 1
ATOM 684 N N . ASP A 1 93 ? 17.770 -4.419 -3.562 1.00 95.88 93 ASP A N 1
ATOM 685 C CA . ASP A 1 93 ? 18.303 -4.131 -2.231 1.00 95.88 93 ASP A CA 1
ATOM 686 C C . ASP A 1 93 ? 17.977 -2.680 -1.844 1.00 95.88 93 ASP A C 1
ATOM 688 O O . ASP A 1 93 ? 17.596 -2.391 -0.706 1.00 95.88 93 ASP A O 1
ATOM 692 N N . ALA A 1 94 ? 18.011 -1.761 -2.818 1.00 95.19 94 ALA A N 1
ATOM 693 C CA . ALA A 1 94 ? 17.546 -0.387 -2.629 1.00 95.19 94 ALA A CA 1
ATOM 694 C C . ALA A 1 94 ? 16.043 -0.311 -2.296 1.00 95.19 94 ALA A C 1
ATOM 696 O O . ALA A 1 94 ? 15.639 0.518 -1.467 1.00 95.19 94 ALA A O 1
ATOM 697 N N . TYR A 1 95 ? 15.223 -1.184 -2.897 1.00 95.62 95 TYR A N 1
ATOM 698 C CA . TYR A 1 95 ? 13.816 -1.333 -2.517 1.00 95.62 95 TYR A CA 1
ATOM 699 C C . TYR A 1 95 ? 13.695 -1.811 -1.070 1.00 95.62 95 TYR A C 1
ATOM 701 O O . TYR A 1 95 ? 13.023 -1.150 -0.280 1.00 95.62 95 TYR A O 1
ATOM 709 N N . ASP A 1 96 ? 14.367 -2.907 -0.707 1.00 95.62 96 ASP A N 1
ATOM 710 C CA . ASP A 1 96 ? 14.253 -3.516 0.624 1.00 95.62 96 ASP A CA 1
ATOM 711 C C . ASP A 1 96 ? 14.686 -2.529 1.730 1.00 95.62 96 ASP A C 1
ATOM 713 O O . ASP A 1 96 ? 14.021 -2.399 2.765 1.00 95.62 96 ASP A O 1
ATOM 717 N N . LEU A 1 97 ? 15.737 -1.736 1.481 1.00 95.75 97 LEU A N 1
ATOM 718 C CA . LEU A 1 97 ? 16.174 -0.662 2.376 1.00 95.75 97 LEU A CA 1
ATOM 719 C C . LEU A 1 97 ? 15.131 0.460 2.495 1.00 95.75 97 LEU A C 1
ATOM 721 O O . LEU A 1 97 ? 14.854 0.943 3.595 1.00 95.75 97 LEU A O 1
ATOM 725 N N . THR A 1 98 ? 14.546 0.886 1.375 1.00 95.31 98 THR A N 1
ATOM 726 C CA . THR A 1 98 ? 13.513 1.933 1.353 1.00 95.31 98 THR A CA 1
ATOM 727 C C . THR A 1 98 ? 12.235 1.480 2.053 1.00 95.31 98 THR A C 1
ATOM 729 O O . THR A 1 98 ? 11.677 2.226 2.858 1.00 95.31 98 THR A O 1
ATOM 732 N N . ALA A 1 99 ? 11.799 0.250 1.794 1.00 95.50 99 ALA A N 1
ATOM 733 C CA . ALA A 1 99 ? 10.629 -0.352 2.413 1.00 95.50 99 ALA A CA 1
ATOM 734 C C . ALA A 1 99 ? 10.817 -0.470 3.935 1.00 95.50 99 ALA A C 1
ATOM 736 O O . ALA A 1 99 ? 9.939 -0.061 4.694 1.00 95.50 99 ALA A O 1
ATOM 737 N N . SER A 1 100 ? 12.001 -0.904 4.385 1.00 94.94 100 SER A N 1
ATOM 738 C CA . SER A 1 100 ? 12.347 -0.974 5.812 1.00 94.94 100 SER A CA 1
ATOM 739 C C . SER A 1 100 ? 12.317 0.400 6.488 1.00 94.94 100 SER A C 1
ATOM 741 O O . SER A 1 100 ? 11.765 0.551 7.577 1.00 94.94 100 SER A O 1
ATOM 743 N N . ARG A 1 101 ? 12.850 1.439 5.829 1.00 95.81 101 ARG A N 1
ATOM 744 C CA . ARG A 1 101 ? 12.773 2.822 6.334 1.00 95.81 101 ARG A CA 1
ATOM 745 C C . ARG A 1 101 ? 11.329 3.301 6.459 1.00 95.81 101 ARG A C 1
ATOM 747 O O . ARG A 1 101 ? 10.988 3.940 7.449 1.00 95.81 101 ARG A O 1
ATOM 754 N N . LEU A 1 102 ? 10.484 2.984 5.479 1.00 95.38 102 LEU A N 1
ATOM 755 C CA . LEU A 1 102 ? 9.073 3.357 5.510 1.00 95.38 102 LEU A CA 1
ATOM 756 C C . LEU A 1 102 ? 8.335 2.667 6.667 1.00 95.38 102 LEU A C 1
ATOM 758 O O . LEU A 1 102 ? 7.573 3.331 7.364 1.00 95.38 102 LEU A O 1
ATOM 762 N N . VAL A 1 103 ? 8.605 1.384 6.932 1.00 94.56 103 VAL A N 1
ATOM 763 C CA . VAL A 1 103 ? 8.064 0.678 8.110 1.00 94.56 103 VAL A CA 1
ATOM 764 C C . VAL A 1 103 ? 8.443 1.390 9.407 1.00 94.56 103 VAL A C 1
ATOM 766 O O . VAL A 1 103 ? 7.576 1.645 10.240 1.00 94.56 103 VAL A O 1
ATOM 769 N N . GLU A 1 104 ? 9.706 1.785 9.566 1.00 95.56 104 GLU A N 1
ATOM 770 C CA . GLU A 1 104 ? 10.143 2.511 10.765 1.00 95.56 104 GLU A CA 1
ATOM 771 C C . GLU A 1 104 ? 9.476 3.885 10.905 1.00 95.56 104 GLU A C 1
ATOM 773 O O . GLU A 1 104 ? 9.150 4.308 12.018 1.00 95.56 104 GLU A O 1
ATOM 778 N N . MET A 1 105 ? 9.195 4.570 9.792 1.00 96.12 105 MET A N 1
ATOM 779 C CA . MET A 1 105 ? 8.406 5.805 9.809 1.00 96.12 105 MET A CA 1
ATOM 780 C C . MET A 1 105 ? 6.965 5.548 10.271 1.00 96.12 105 MET A C 1
ATOM 782 O O . MET A 1 105 ? 6.453 6.311 11.093 1.00 96.12 105 MET A O 1
ATOM 786 N N . PHE A 1 106 ? 6.329 4.466 9.804 1.00 94.50 106 PHE A N 1
ATOM 787 C CA . PHE A 1 106 ? 4.999 4.058 10.269 1.00 94.50 106 PHE A CA 1
ATOM 788 C C . PHE A 1 106 ? 4.999 3.743 11.765 1.00 94.50 106 PHE A C 1
ATOM 790 O O . PHE A 1 106 ? 4.189 4.314 12.493 1.00 94.50 106 PHE A O 1
ATOM 797 N N . ARG A 1 107 ? 5.939 2.915 12.240 1.00 93.12 107 ARG A N 1
ATOM 798 C CA . ARG A 1 107 ? 6.090 2.570 13.664 1.00 93.12 107 ARG A CA 1
ATOM 799 C C . ARG A 1 107 ? 6.309 3.806 14.525 1.00 93.12 107 ARG A C 1
ATOM 801 O O . ARG A 1 107 ? 5.607 4.010 15.509 1.00 93.12 107 ARG A O 1
ATOM 808 N N . THR A 1 108 ? 7.239 4.673 14.129 1.00 95.50 108 THR A N 1
ATOM 809 C CA . THR A 1 108 ? 7.546 5.909 14.864 1.00 95.50 108 THR A CA 1
ATOM 810 C C . THR A 1 108 ? 6.327 6.821 14.954 1.00 95.50 108 THR A C 1
ATOM 812 O O . THR A 1 108 ? 6.015 7.321 16.033 1.00 95.50 108 THR A O 1
ATOM 815 N N . ASN A 1 109 ? 5.609 7.005 13.843 1.00 93.88 109 ASN A N 1
ATOM 816 C CA . ASN A 1 109 ? 4.382 7.793 13.826 1.00 93.88 109 ASN A CA 1
ATOM 817 C C . ASN A 1 109 ? 3.264 7.146 14.659 1.00 93.88 109 ASN A C 1
ATOM 819 O O . ASN A 1 109 ? 2.464 7.864 15.256 1.00 93.88 109 ASN A O 1
ATOM 823 N N . PHE A 1 110 ? 3.195 5.814 14.710 1.00 93.62 110 PHE A N 1
ATOM 824 C CA . PHE A 1 110 ? 2.133 5.094 15.407 1.00 93.62 110 PHE A CA 1
ATOM 825 C C . PHE A 1 110 ? 2.242 5.164 16.938 1.00 93.62 110 PHE A C 1
ATOM 827 O O . PHE A 1 110 ? 1.211 5.149 17.608 1.00 93.62 110 PHE A O 1
ATOM 834 N N . ARG A 1 111 ? 3.449 5.354 17.495 1.00 92.56 111 ARG A N 1
ATOM 835 C CA . ARG A 1 111 ? 3.693 5.451 18.952 1.00 92.56 111 ARG A CA 1
ATOM 836 C C . ARG A 1 111 ? 2.753 6.407 19.688 1.00 92.56 111 ARG A C 1
ATOM 838 O O . ARG A 1 111 ? 2.343 6.140 20.811 1.00 92.56 111 ARG A O 1
ATOM 845 N N . GLN A 1 112 ? 2.367 7.514 19.055 1.00 90.75 112 GLN A N 1
ATOM 846 C CA . GLN A 1 112 ? 1.457 8.498 19.658 1.00 90.75 112 GLN A CA 1
ATOM 847 C C . GLN A 1 112 ? 0.018 7.974 19.862 1.00 90.75 112 GLN A C 1
ATOM 849 O O . GLN A 1 112 ? -0.764 8.600 20.576 1.00 90.75 112 GLN A O 1
ATOM 854 N N . PHE A 1 113 ? -0.344 6.854 19.229 1.00 91.25 113 PHE A N 1
ATOM 855 C CA . PHE A 1 113 ? -1.684 6.266 19.269 1.00 91.25 113 PHE A CA 1
ATOM 856 C C . PHE A 1 113 ? -1.770 4.986 20.110 1.00 91.25 113 PHE A C 1
ATOM 858 O O . PHE A 1 113 ? -2.885 4.609 20.469 1.00 91.25 113 PHE A O 1
ATOM 865 N N . GLU A 1 114 ? -0.644 4.352 20.465 1.00 89.44 114 GLU A N 1
ATOM 866 C CA . GLU A 1 114 ? -0.579 3.044 21.149 1.00 89.44 114 GLU A CA 1
ATOM 867 C C . GLU A 1 114 ? -1.461 2.969 22.403 1.00 89.44 114 GLU A C 1
ATOM 869 O O . GLU A 1 114 ? -2.212 2.016 22.581 1.00 89.44 114 GLU A O 1
ATOM 874 N N . ALA A 1 115 ? -1.450 4.012 23.237 1.00 89.69 115 ALA A N 1
ATOM 875 C CA . ALA A 1 115 ? -2.247 4.063 24.467 1.00 89.69 115 ALA A CA 1
ATOM 876 C C . ALA A 1 115 ? -3.760 4.262 24.236 1.00 89.69 115 ALA A C 1
ATOM 878 O O . ALA A 1 115 ? -4.537 4.278 25.189 1.00 89.69 115 ALA A O 1
ATOM 879 N N . THR A 1 116 ? -4.186 4.492 22.992 1.00 89.88 116 THR A N 1
ATOM 880 C CA . THR A 1 116 ? -5.560 4.896 22.651 1.00 89.88 116 THR A CA 1
ATOM 881 C C . THR A 1 116 ? -6.262 3.965 21.670 1.00 89.88 116 THR A C 1
ATOM 883 O O . THR A 1 116 ? -7.440 4.182 21.391 1.00 89.88 116 THR A O 1
ATOM 886 N N . VAL A 1 117 ? -5.558 2.964 21.142 1.00 90.06 117 VAL A N 1
ATOM 887 C CA . VAL A 1 117 ? -6.083 1.965 20.201 1.00 90.06 117 VAL A CA 1
ATOM 888 C C . VAL A 1 117 ? -6.176 0.590 20.868 1.00 90.06 117 VAL A C 1
ATOM 890 O O . VAL A 1 117 ? -5.607 0.368 21.935 1.00 90.06 117 VAL A O 1
ATOM 893 N N . SER A 1 118 ? -6.908 -0.343 20.259 1.00 87.62 118 SER A N 1
ATOM 894 C CA . SER A 1 118 ? -6.963 -1.725 20.744 1.00 87.62 118 SER A CA 1
ATOM 895 C C . SER A 1 118 ? -5.619 -2.440 20.556 1.00 87.62 118 SER A C 1
ATOM 897 O O . SER A 1 118 ? -4.832 -2.094 19.673 1.00 87.62 118 SER A O 1
ATOM 899 N N . ALA A 1 119 ? -5.381 -3.488 21.352 1.00 87.31 119 ALA A N 1
ATOM 900 C CA . ALA A 1 119 ? -4.195 -4.340 21.213 1.00 87.31 119 ALA A CA 1
ATOM 901 C C . ALA A 1 119 ? -4.103 -4.996 19.823 1.00 87.31 119 ALA A C 1
ATOM 903 O O . ALA A 1 119 ? -3.007 -5.193 19.309 1.00 87.31 119 ALA A O 1
ATOM 904 N N . GLU A 1 120 ? -5.252 -5.282 19.204 1.00 87.00 120 GLU A N 1
ATOM 905 C CA . GLU A 1 120 ? -5.330 -5.778 17.829 1.00 87.00 120 GLU A CA 1
ATOM 906 C C . GLU A 1 120 ? -4.703 -4.786 16.845 1.00 87.00 120 GLU A C 1
ATOM 908 O O . GLU A 1 120 ? -3.815 -5.170 16.097 1.00 87.00 120 GLU A O 1
ATOM 913 N N . ILE A 1 121 ? -5.090 -3.504 16.890 1.00 86.62 121 ILE A N 1
ATOM 914 C CA . ILE A 1 121 ? -4.540 -2.469 15.998 1.00 86.62 121 ILE A CA 1
ATOM 915 C C . ILE A 1 121 ? -3.065 -2.199 16.325 1.00 86.62 121 ILE A C 1
ATOM 917 O O . ILE A 1 121 ? -2.260 -1.997 15.417 1.00 86.62 121 ILE A O 1
ATOM 921 N N . ALA A 1 122 ? -2.693 -2.218 17.607 1.00 85.62 122 ALA A N 1
ATOM 922 C CA . ALA A 1 122 ? -1.312 -1.999 18.031 1.00 85.62 122 ALA A CA 1
ATOM 923 C C . ALA A 1 122 ? -0.351 -3.122 17.597 1.00 85.62 122 ALA A C 1
ATOM 925 O O . ALA A 1 122 ? 0.840 -2.871 17.453 1.00 85.62 122 ALA A O 1
ATOM 926 N N . GLY A 1 123 ? -0.852 -4.341 17.369 1.00 80.00 123 GLY A N 1
ATOM 927 C CA . GLY A 1 123 ? -0.043 -5.507 17.002 1.00 80.00 123 GLY A CA 1
ATOM 928 C C . GLY A 1 123 ? 0.245 -5.679 15.505 1.00 80.00 123 GLY A C 1
ATOM 929 O O . GLY A 1 123 ? 0.883 -6.662 15.135 1.00 80.00 123 GLY A O 1
ATOM 930 N N . VAL A 1 124 ? -0.237 -4.780 14.636 1.00 73.69 124 VAL A N 1
ATOM 931 C CA . VAL A 1 124 ? -0.131 -4.918 13.164 1.00 73.69 124 VAL A CA 1
ATOM 932 C C . VAL A 1 124 ? 1.213 -4.416 12.601 1.00 73.69 124 VAL A C 1
ATOM 934 O O . VAL A 1 124 ? 1.519 -4.686 11.439 1.00 73.69 124 VAL A O 1
ATOM 937 N N . LEU A 1 125 ? 2.040 -3.724 13.397 1.00 58.62 125 LE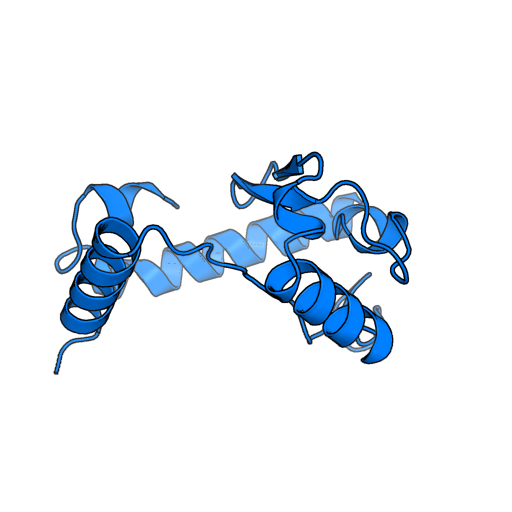U A N 1
ATOM 938 C CA . LEU A 1 125 ? 3.309 -3.115 12.959 1.00 58.62 125 LEU A CA 1
ATOM 939 C C . LEU A 1 125 ? 4.536 -3.628 13.715 1.00 58.62 125 LEU A C 1
ATOM 941 O O . LEU A 1 125 ? 4.504 -3.692 14.957 1.00 58.62 125 LEU A O 1
#

Secondary structure (DSSP, 8-state):
--HHHHHHHHHHHHHHHT--------SEESSSTTTSEEPPHHHHHHHHHHHHSSTTTTS-EEE-TTT--EEES-BTTB-HHHHSHHHH-S-HHHHHHHHHHHHHHHHHHHTTTGGGS-HHHHTT-

Radius of gyration: 16.35 Å; Cα contacts (8 Å, |Δi|>4): 117; chains: 1; bounding box: 39×29×42 Å

pLDDT: mean 92.77, std 5.51, range [58.62, 98.06]

Solvent-accessible surface area (backbone atoms only — not comparable to full-atom values): 7557 Å² total; per-residue (Å²): 135,63,70,47,60,56,52,51,53,49,53,52,50,36,68,76,64,70,59,87,86,81,89,79,80,79,53,63,41,37,42,58,93,95,70,27,47,68,49,56,67,64,38,54,49,34,52,52,49,29,57,72,74,41,58,51,78,75,53,59,68,44,72,40,90,84,81,61,46,76,37,55,62,64,51,81,80,46,62,54,55,61,57,44,60,63,63,41,24,89,52,55,66,6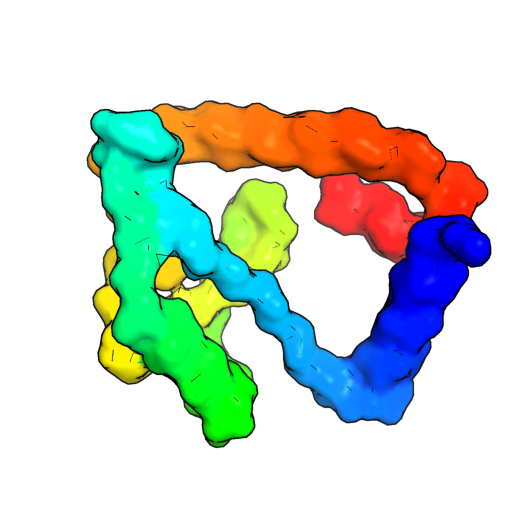3,41,54,53,51,53,53,51,51,51,51,51,51,51,63,65,44,61,86,42,53,94,62,48,55,71,72,70,59,65,76,113

Foldseek 3Di:
DDPQVVVVVVVVCCVVVVDDDDDADQAFAQDHPPGTHGDPPQQSVQVVVCSVVVVQVPAAFDQDPQQRDTFGCDTPRDDSLVSPRCSSHPDNVVVVVVSNVVSVVVVVVCVVCCVPHDPVVVPSD

Nearest PDB structures (foldseek):
  1xkv-assembly1_A  TM=9.754E-01  e=1.550E-10  Thermus thermophilus HB8
  2pc9-assembly4_D  TM=9.855E-01  e=2.299E-10  Thermus thermophilus HB8
  2pc9-assembly2_B  TM=9.748E-01  e=3.192E-10  Thermus thermophilus HB8
  1xkv-assembly1_B  TM=9.818E-01  e=3.192E-10  Thermus thermophilus HB8
  2pc9-assembly3_C  TM=9.816E-01  e=4.151E-10  Thermus thermophilus HB8

Sequence (125 aa):
LRSSLYAELLGQKIGNHQVHCWLVNTGWSGGGPGVGSRMPIAYSRALVNAALDGTLSAGAFLKDSVFKLDIPTCCPGVEDAVLNPRNAWADKDAYDLTASRLVEMFRTNFRQFEATVSAEIAGVL

Mean predicted aligned error: 3.68 Å